Protein AF-A0A2V9GCJ1-F1 (afdb_monomer_lite)

Secondary structure (DSSP, 8-state):
--HHHHHHHHHHTTTS-B-HHHHHHHHT--HHHHHHHHHHHHHTTSEEE-S--S-TTS--EEE-HHHHHHHHS-PPPPEEHHHHHHHHHHHHHHHHHHHT-TTSSEEEEEEEEEGGGGS--SEES--EEEEEEEES-SSHHHHHHHHHHHHHHHHHTTPPPSSHHHHH-

Structure (mmCIF, N/CA/C/O backbone):
data_AF-A0A2V9GCJ1-F1
#
_entry.id   AF-A0A2V9GCJ1-F1
#
loop_
_atom_site.group_PDB
_atom_site.id
_atom_site.type_symbol
_atom_site.label_atom_id
_atom_site.label_alt_id
_atom_site.label_comp_id
_atom_site.label_asym_id
_atom_site.label_entity_id
_atom_site.label_seq_id
_atom_site.pdbx_PDB_ins_code
_atom_site.Cartn_x
_atom_site.Cartn_y
_atom_site.Cartn_z
_atom_site.occupancy
_atom_site.B_iso_or_equiv
_atom_site.auth_seq_id
_atom_site.auth_comp_id
_atom_site.auth_asym_id
_atom_site.auth_atom_id
_atom_site.pdbx_PDB_model_num
ATOM 1 N N . MET A 1 1 ? -4.028 -8.906 9.439 1.00 58.44 1 MET A N 1
ATOM 2 C CA . MET A 1 1 ? -4.888 -8.039 10.273 1.00 58.44 1 MET A CA 1
ATOM 3 C C . MET A 1 1 ? -4.779 -6.627 9.725 1.00 58.44 1 MET A C 1
ATOM 5 O O . MET A 1 1 ? -3.681 -6.258 9.336 1.00 58.44 1 MET A O 1
ATOM 9 N N . ASP A 1 2 ? -5.875 -5.872 9.642 1.00 70.56 2 ASP A N 1
ATOM 10 C CA . ASP A 1 2 ? -5.829 -4.465 9.215 1.00 70.56 2 ASP A CA 1
ATOM 11 C C . ASP A 1 2 ? -5.118 -3.622 10.291 1.00 70.56 2 ASP A C 1
ATOM 13 O O . ASP A 1 2 ? -5.602 -3.500 11.422 1.00 70.56 2 ASP A O 1
ATOM 17 N N . SER A 1 3 ? -3.945 -3.085 9.946 1.00 71.75 3 SER A N 1
ATOM 18 C CA . SER A 1 3 ? -3.088 -2.319 10.853 1.00 71.75 3 SER A CA 1
ATOM 19 C C . SER A 1 3 ? -3.727 -0.996 11.284 1.00 71.75 3 SER A C 1
ATOM 21 O O . SER A 1 3 ? -3.495 -0.546 12.406 1.00 71.75 3 SER A O 1
ATOM 23 N N . LEU A 1 4 ? -4.591 -0.396 10.460 1.00 75.75 4 LEU A N 1
ATOM 24 C CA . LEU A 1 4 ? -5.316 0.827 10.804 1.00 75.75 4 LEU A CA 1
ATOM 25 C C . LEU A 1 4 ? -6.416 0.542 11.809 1.00 75.75 4 LEU A C 1
ATOM 27 O O . LEU A 1 4 ? -6.545 1.261 12.799 1.00 75.75 4 LEU A O 1
ATOM 31 N N . LYS A 1 5 ? -7.147 -0.556 11.614 1.00 81.06 5 LYS A N 1
ATOM 32 C CA . LYS A 1 5 ? -8.171 -0.995 12.564 1.00 81.06 5 LYS A CA 1
ATOM 33 C C . LYS A 1 5 ? -7.568 -1.313 13.939 1.00 81.06 5 LYS A C 1
ATOM 35 O O . LYS A 1 5 ? -8.160 -0.963 14.959 1.00 81.06 5 LYS A O 1
ATOM 40 N N . LEU A 1 6 ? -6.369 -1.906 13.980 1.00 86.38 6 LEU A N 1
ATOM 41 C CA . LEU A 1 6 ? -5.615 -2.111 15.225 1.00 86.38 6 LEU A CA 1
ATOM 42 C C . LEU A 1 6 ? -5.192 -0.790 15.879 1.00 86.38 6 LEU A C 1
ATOM 44 O O . LEU A 1 6 ? -5.373 -0.613 17.083 1.00 86.38 6 LEU A O 1
ATOM 48 N N . ARG A 1 7 ? -4.678 0.163 15.099 1.00 85.31 7 ARG A N 1
ATOM 49 C CA . ARG A 1 7 ? -4.312 1.489 15.616 1.00 85.31 7 ARG A CA 1
ATOM 50 C C . ARG A 1 7 ? -5.505 2.243 16.177 1.00 85.31 7 ARG A C 1
ATOM 52 O O . ARG A 1 7 ? -5.419 2.782 17.276 1.00 85.31 7 ARG A O 1
ATOM 59 N N . GLU A 1 8 ? -6.624 2.258 15.458 1.00 85.06 8 GLU A N 1
ATOM 60 C CA . GLU A 1 8 ? -7.853 2.877 15.944 1.00 85.06 8 GLU A CA 1
ATOM 61 C C . GLU A 1 8 ? -8.344 2.240 17.240 1.00 85.06 8 GLU A C 1
ATOM 63 O O . GLU A 1 8 ? -8.793 2.958 18.134 1.00 85.06 8 GLU A O 1
ATOM 68 N N . TYR A 1 9 ? -8.254 0.912 17.342 1.00 88.81 9 TYR A N 1
ATOM 69 C CA . TYR A 1 9 ? -8.616 0.184 18.549 1.00 88.81 9 TYR A CA 1
ATOM 70 C C . TYR A 1 9 ? -7.769 0.626 19.745 1.00 88.81 9 TYR A C 1
ATOM 72 O O . TYR A 1 9 ? -8.332 1.038 20.761 1.00 88.81 9 TYR A O 1
ATOM 80 N N . LEU A 1 10 ? -6.439 0.631 19.594 1.00 89.44 10 LEU A N 1
ATOM 81 C CA . LEU A 1 10 ? -5.505 1.055 20.640 1.00 89.44 10 LEU A CA 1
ATOM 82 C C . LEU A 1 10 ? -5.691 2.533 21.003 1.00 89.44 10 LEU A C 1
ATOM 84 O O . LEU A 1 10 ? -5.768 2.865 22.179 1.00 89.44 10 LEU A O 1
ATOM 88 N N . ARG A 1 11 ? -5.893 3.414 20.014 1.00 85.81 11 ARG A N 1
ATOM 89 C CA . ARG A 1 11 ? -6.195 4.839 20.239 1.00 85.81 11 ARG A CA 1
ATOM 90 C C . ARG A 1 11 ? -7.467 5.044 21.067 1.00 85.81 11 ARG A C 1
ATOM 92 O O . ARG A 1 11 ? -7.502 5.924 21.917 1.00 85.81 11 ARG A O 1
ATOM 99 N N . LYS A 1 12 ? -8.516 4.250 20.821 1.00 84.81 12 LYS A N 1
ATOM 100 C CA . LYS A 1 12 ? -9.789 4.313 21.566 1.00 84.81 12 LYS A CA 1
ATOM 101 C C . LYS A 1 12 ? -9.698 3.740 22.984 1.00 84.81 12 LYS A C 1
ATOM 103 O O . LYS A 1 12 ? -10.588 4.015 23.782 1.00 84.81 12 LYS A O 1
ATOM 108 N N . HIS A 1 13 ? -8.691 2.912 23.259 1.00 84.19 13 HIS A N 1
ATOM 109 C CA . HIS A 1 13 ? -8.508 2.228 24.541 1.00 84.19 13 HIS A CA 1
ATOM 110 C C . HIS A 1 13 ? -7.304 2.758 25.332 1.00 84.19 13 HIS A C 1
ATOM 112 O O . HIS A 1 13 ? -6.952 2.164 26.343 1.00 84.19 13 HIS A O 1
ATOM 118 N N . GLY A 1 14 ? -6.699 3.880 24.925 1.00 67.38 14 GLY A N 1
ATOM 119 C CA . GLY A 1 14 ? -5.548 4.466 25.624 1.00 67.38 14 GLY A CA 1
ATOM 120 C C . GLY A 1 14 ? -5.802 4.783 27.107 1.00 67.38 14 GLY A C 1
ATOM 121 O O . GLY A 1 14 ? -4.868 4.818 27.902 1.00 67.38 14 GLY A O 1
ATOM 122 N N . ASP A 1 15 ? -7.070 4.978 27.481 1.00 66.69 15 ASP A N 1
ATOM 123 C CA . ASP A 1 15 ? -7.570 5.227 28.837 1.00 66.69 15 ASP A CA 1
ATOM 124 C C . ASP A 1 15 ? -8.532 4.130 29.352 1.00 66.69 15 ASP A C 1
ATOM 126 O O . ASP A 1 15 ? -9.086 4.252 30.446 1.00 66.69 15 ASP A O 1
ATOM 130 N N . ARG A 1 16 ? -8.759 3.054 28.582 1.00 72.50 16 ARG A N 1
ATOM 131 C CA . ARG A 1 16 ? -9.750 2.004 28.888 1.00 72.50 16 ARG A CA 1
ATOM 132 C C . ARG A 1 16 ? -9.129 0.614 28.896 1.00 72.50 16 ARG A C 1
ATOM 134 O O . ARG A 1 16 ? -8.220 0.299 28.140 1.00 72.50 16 ARG A O 1
ATOM 141 N N . HIS A 1 17 ? -9.706 -0.266 29.707 1.00 81.31 17 HIS A N 1
ATOM 142 C CA . HIS A 1 17 ? -9.289 -1.661 29.761 1.00 81.31 17 HIS A CA 1
ATOM 143 C C . HIS A 1 17 ? -9.641 -2.400 28.462 1.00 81.31 17 HIS A C 1
ATOM 145 O O . HIS A 1 17 ? -10.764 -2.329 27.961 1.00 81.31 17 HIS A O 1
ATOM 151 N N . ILE A 1 18 ? -8.676 -3.154 27.953 1.00 85.25 18 ILE A N 1
ATOM 152 C CA . ILE A 1 18 ? -8.797 -4.073 26.827 1.00 85.25 18 ILE A CA 1
ATOM 153 C C . ILE A 1 18 ? -9.166 -5.453 27.377 1.00 85.25 18 ILE A C 1
ATOM 155 O O . ILE A 1 18 ? -8.526 -5.970 28.293 1.00 85.25 18 ILE A O 1
ATOM 159 N N . GLY A 1 19 ? -10.207 -6.063 26.816 1.00 86.06 19 GLY A N 1
ATOM 160 C CA . GLY A 1 19 ? -10.632 -7.422 27.146 1.00 86.06 19 GLY A CA 1
ATOM 161 C C . GLY A 1 19 ? -10.707 -8.292 25.898 1.00 86.06 19 GLY A C 1
ATOM 162 O O . GLY A 1 19 ? -10.984 -7.790 24.808 1.00 86.06 19 GLY A O 1
ATOM 163 N N . THR A 1 20 ? -10.512 -9.601 26.063 1.00 86.69 20 THR A N 1
ATOM 164 C CA . THR A 1 20 ? -10.574 -10.576 24.961 1.00 86.69 20 THR A CA 1
ATOM 165 C C . THR A 1 20 ? -11.902 -10.512 24.203 1.00 86.69 20 THR A C 1
ATOM 167 O O . THR A 1 20 ? -11.904 -10.578 22.977 1.00 86.69 20 THR A O 1
ATOM 170 N N . ASP A 1 21 ? -13.018 -10.315 24.914 1.00 86.88 21 ASP A N 1
ATOM 171 C CA . ASP A 1 21 ? -14.358 -10.208 24.317 1.00 86.88 21 ASP A CA 1
ATOM 172 C C . ASP A 1 21 ? -14.481 -8.957 23.420 1.00 86.88 21 ASP A C 1
ATOM 174 O O . ASP A 1 21 ? -14.910 -9.055 22.274 1.00 86.88 21 ASP A O 1
ATOM 178 N N . SER A 1 22 ? -13.997 -7.798 23.889 1.00 85.56 22 SER A N 1
ATOM 179 C CA . SER A 1 22 ? -13.985 -6.536 23.119 1.00 85.56 22 SER A CA 1
ATOM 180 C C . SER A 1 22 ? -13.163 -6.654 21.828 1.00 85.56 22 SER A C 1
ATOM 182 O O . SER A 1 22 ? -13.554 -6.151 20.768 1.00 85.56 22 SER A O 1
ATOM 184 N N . LEU A 1 23 ? -12.032 -7.359 21.894 1.00 87.69 23 LEU A N 1
ATOM 185 C CA . LEU A 1 23 ? -11.186 -7.652 20.737 1.00 87.69 23 LEU A CA 1
ATOM 186 C C . LEU A 1 23 ? -11.870 -8.614 19.759 1.00 87.69 23 LEU A C 1
ATOM 188 O O . LEU A 1 23 ? -11.863 -8.375 18.550 1.00 87.69 23 LEU A O 1
ATOM 192 N N . ALA A 1 24 ? -12.497 -9.673 20.271 1.00 88.44 24 ALA A N 1
ATOM 193 C CA . ALA A 1 24 ? -13.245 -10.624 19.456 1.00 88.44 24 ALA A CA 1
ATOM 194 C C . ALA A 1 24 ? -14.382 -9.936 18.685 1.00 88.44 24 ALA A C 1
ATOM 196 O O . ALA A 1 24 ? -14.511 -10.138 17.477 1.00 88.44 24 ALA A O 1
ATOM 197 N N . GLU A 1 25 ? -15.143 -9.068 19.351 1.00 86.94 25 GLU A N 1
ATOM 198 C CA . GLU A 1 25 ? -16.228 -8.294 18.744 1.00 86.94 25 GLU A CA 1
ATOM 199 C C . GLU A 1 25 ? -15.706 -7.295 17.704 1.00 86.94 25 GLU A C 1
ATOM 201 O O . GLU A 1 25 ? -16.156 -7.295 16.557 1.00 86.94 25 GLU A O 1
ATOM 206 N N . THR A 1 26 ? -14.703 -6.481 18.055 1.00 85.25 26 THR A N 1
ATOM 207 C CA . THR A 1 26 ? -14.201 -5.419 17.165 1.00 85.25 26 THR A CA 1
ATOM 208 C C . THR A 1 26 ? -13.603 -5.980 15.875 1.00 85.25 26 THR A C 1
ATOM 210 O O . THR A 1 26 ? -13.806 -5.431 14.784 1.00 85.25 26 THR A O 1
ATOM 213 N N . PHE A 1 27 ? -12.847 -7.073 15.977 1.00 86.38 27 PHE A N 1
ATOM 214 C CA . PHE A 1 27 ? -12.147 -7.672 14.841 1.00 86.38 27 PHE A CA 1
ATOM 215 C C . PHE A 1 27 ? -12.913 -8.831 14.198 1.00 86.38 27 PHE A C 1
ATOM 217 O O . PHE A 1 27 ? -12.416 -9.395 13.225 1.00 86.38 27 PHE A O 1
ATOM 224 N N . VAL A 1 28 ? -14.121 -9.144 14.684 1.00 88.19 28 VAL A N 1
ATOM 225 C CA . VAL A 1 28 ? -14.954 -10.262 14.210 1.00 88.19 28 VAL A CA 1
ATOM 226 C C . VAL A 1 28 ? -14.147 -11.570 14.222 1.00 88.19 28 VAL A C 1
ATOM 228 O O . VAL A 1 28 ? -14.018 -12.285 13.227 1.00 88.19 28 VAL A O 1
ATOM 231 N N . LEU A 1 29 ? -13.520 -11.850 15.365 1.00 90.19 29 LEU A N 1
ATOM 232 C CA . LEU A 1 29 ? -12.648 -13.002 15.574 1.00 90.19 29 LEU A CA 1
ATOM 233 C C . LEU A 1 29 ? -13.323 -14.034 16.475 1.00 90.19 29 LEU A C 1
ATOM 235 O O . LEU A 1 29 ? -13.997 -13.702 17.444 1.00 90.19 29 LEU A O 1
ATOM 239 N N . SER A 1 30 ? -13.060 -15.316 16.215 1.00 91.81 30 SER A N 1
ATOM 240 C CA . SER A 1 30 ? -13.325 -16.364 17.206 1.00 91.81 30 SER A CA 1
ATOM 241 C C . SER A 1 30 ? -12.506 -16.105 18.471 1.00 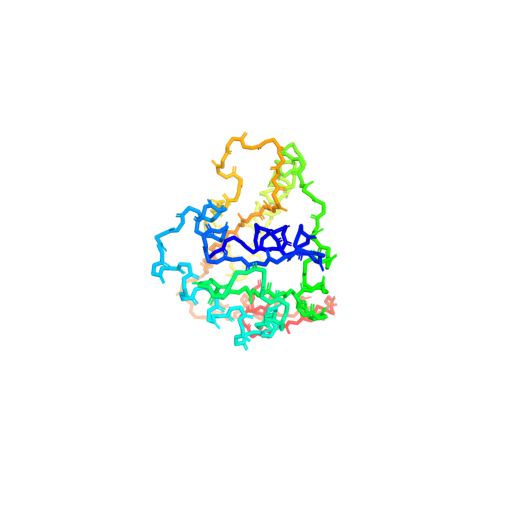91.81 30 SER A C 1
ATOM 243 O O . SER A 1 30 ? -11.362 -15.660 18.356 1.00 91.81 30 SER A O 1
ATOM 245 N N . ARG A 1 31 ? -13.004 -16.524 19.638 1.00 89.06 31 ARG A N 1
ATOM 246 C CA . ARG A 1 31 ? -12.292 -16.400 20.920 1.00 89.06 31 ARG A CA 1
ATOM 247 C C . ARG A 1 31 ? -10.824 -16.845 20.861 1.00 89.06 31 ARG A C 1
ATOM 249 O O . ARG A 1 31 ? -9.954 -16.070 21.226 1.00 89.06 31 ARG A O 1
ATOM 256 N N . ARG A 1 32 ? -10.535 -18.013 20.272 1.00 91.19 32 ARG A N 1
ATOM 257 C CA . ARG A 1 32 ? -9.159 -18.528 20.101 1.00 91.19 32 ARG A CA 1
ATOM 258 C C . ARG A 1 32 ? -8.246 -17.577 19.315 1.00 91.19 32 ARG A C 1
ATOM 260 O O . ARG A 1 32 ? -7.075 -17.423 19.633 1.00 91.19 32 ARG A O 1
ATOM 267 N N . LYS A 1 33 ? -8.775 -16.949 18.260 1.00 89.50 33 LYS A N 1
ATOM 268 C CA . LYS A 1 33 ? -8.031 -15.965 17.453 1.00 89.50 33 LYS A CA 1
ATOM 269 C C . LYS A 1 33 ? -7.829 -14.655 18.213 1.00 89.50 33 LYS A C 1
ATOM 271 O O . LYS A 1 33 ? -6.786 -14.039 18.055 1.00 89.50 33 LYS A O 1
ATOM 276 N N . ALA A 1 34 ? -8.802 -14.241 19.023 1.00 89.94 34 ALA A N 1
ATOM 277 C CA . ALA A 1 34 ? -8.662 -13.071 19.884 1.00 89.94 34 ALA A CA 1
ATOM 278 C C . ALA A 1 34 ? -7.623 -13.304 20.996 1.00 89.94 34 ALA A C 1
ATOM 280 O O . ALA A 1 34 ? -6.827 -12.415 21.267 1.00 89.94 34 ALA A O 1
ATOM 281 N N . GLU A 1 35 ? -7.583 -14.502 21.586 1.00 91.44 35 GLU A N 1
ATOM 282 C CA . GLU A 1 35 ? -6.561 -14.904 22.565 1.00 91.44 35 GLU A CA 1
ATOM 283 C C . GLU A 1 35 ? -5.156 -14.895 21.944 1.00 91.44 35 GLU A C 1
ATOM 285 O O . GLU A 1 35 ? -4.262 -14.254 22.486 1.00 91.44 35 GLU A O 1
ATOM 290 N N . GLY A 1 36 ? -4.980 -15.490 20.758 1.00 92.62 36 GLY A N 1
ATOM 291 C CA . GLY A 1 36 ? -3.695 -15.434 20.048 1.00 92.62 36 GLY A CA 1
ATOM 292 C C . GLY A 1 36 ? -3.274 -14.009 19.667 1.00 92.62 36 GLY A C 1
ATOM 293 O O . GLY A 1 36 ? -2.104 -13.657 19.763 1.00 92.62 36 GLY A O 1
ATOM 294 N N . LEU A 1 37 ? -4.231 -13.154 19.298 1.00 90.69 37 LEU A N 1
ATOM 295 C CA . LEU A 1 37 ? -3.957 -11.745 19.026 1.00 90.69 37 LEU A CA 1
ATOM 296 C C . LEU A 1 37 ? -3.550 -10.982 20.296 1.00 90.69 37 LEU A C 1
ATOM 298 O O . LEU A 1 37 ? -2.650 -10.155 20.245 1.00 90.69 37 LEU A O 1
ATOM 302 N N . ILE A 1 38 ? -4.166 -11.264 21.445 1.00 92.88 38 ILE A N 1
ATOM 303 C CA . ILE A 1 38 ? -3.730 -10.707 22.734 1.0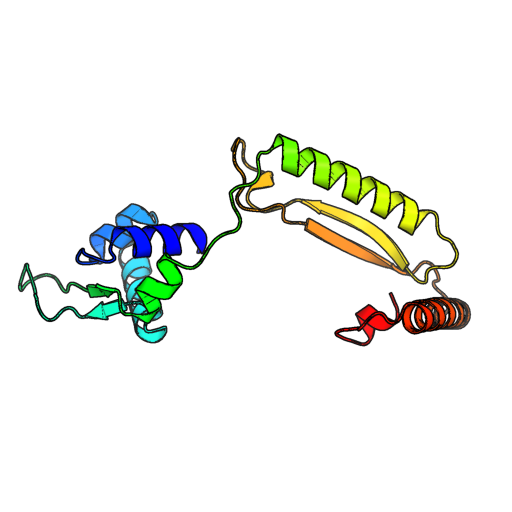0 92.88 38 ILE A CA 1
ATOM 304 C C . ILE A 1 38 ? -2.278 -11.097 23.027 1.00 92.88 38 ILE A C 1
ATOM 306 O O . ILE A 1 38 ? -1.493 -10.234 23.410 1.00 92.88 38 ILE A O 1
ATOM 310 N N . GLU A 1 39 ? -1.914 -12.366 22.839 1.00 93.25 39 GLU A N 1
ATOM 311 C CA . GLU A 1 39 ? -0.538 -12.836 23.042 1.00 93.25 39 GLU A CA 1
ATOM 312 C C . GLU A 1 39 ? 0.448 -12.096 22.135 1.00 93.25 39 GLU A C 1
ATOM 314 O O . GLU A 1 39 ? 1.483 -11.628 22.603 1.00 93.25 39 GLU A O 1
ATOM 319 N N . GLU A 1 40 ? 0.104 -11.912 20.861 1.00 93.62 40 GLU A N 1
ATOM 320 C CA . GLU A 1 40 ? 0.919 -11.152 19.913 1.00 93.62 40 GLU A CA 1
ATOM 321 C C . GLU A 1 40 ? 1.085 -9.686 20.343 1.00 93.62 40 GLU A C 1
ATOM 323 O O . GLU A 1 40 ? 2.201 -9.171 20.370 1.00 93.62 40 GLU A O 1
ATOM 328 N N . LEU A 1 41 ? 0.000 -9.021 20.751 1.00 93.00 41 LEU A N 1
ATOM 329 C CA . LEU A 1 41 ? 0.044 -7.630 21.212 1.00 93.00 41 LEU A CA 1
ATOM 330 C C . LEU A 1 41 ? 0.855 -7.458 22.504 1.00 93.00 41 LEU A C 1
ATOM 332 O O . LEU A 1 41 ? 1.485 -6.415 22.684 1.00 93.00 41 LEU A O 1
ATOM 336 N N . VAL A 1 42 ? 0.843 -8.457 23.393 1.00 94.44 42 VAL A N 1
ATOM 337 C CA . VAL A 1 42 ? 1.692 -8.488 24.593 1.00 94.44 42 VAL A CA 1
ATOM 338 C C . VAL A 1 42 ? 3.157 -8.687 24.212 1.00 94.44 42 VAL A C 1
ATOM 340 O O . VAL A 1 42 ? 4.011 -7.957 24.706 1.00 94.44 42 VAL A O 1
ATOM 343 N N . ASN A 1 43 ? 3.453 -9.624 23.309 1.00 94.94 43 ASN A N 1
ATOM 344 C CA . ASN A 1 43 ? 4.819 -9.892 22.845 1.00 94.94 43 ASN A CA 1
ATOM 345 C C . ASN A 1 43 ? 5.433 -8.697 22.103 1.00 94.94 43 ASN A C 1
ATOM 347 O O . ASN A 1 43 ? 6.636 -8.474 22.180 1.00 94.94 43 ASN A O 1
ATOM 351 N N . LEU A 1 44 ? 4.607 -7.922 21.399 1.00 92.75 44 LEU A N 1
ATOM 352 C CA . LEU A 1 44 ? 4.994 -6.666 20.751 1.00 92.75 44 LEU A CA 1
ATOM 353 C C . LEU A 1 44 ? 5.036 -5.472 21.717 1.00 92.75 44 LEU A C 1
ATOM 355 O O . LEU A 1 44 ? 5.220 -4.339 21.272 1.00 92.75 44 LEU A O 1
ATOM 359 N N . GLU A 1 45 ? 4.809 -5.704 23.011 1.00 94.81 45 GLU A N 1
ATOM 360 C CA . GLU A 1 45 ? 4.753 -4.690 24.065 1.00 94.81 45 GLU A CA 1
ATOM 361 C C . GLU A 1 45 ? 3.754 -3.559 23.780 1.00 94.81 45 GLU A C 1
ATOM 363 O O . GLU A 1 45 ? 3.904 -2.450 24.284 1.00 94.81 45 GLU A O 1
ATOM 368 N N . LEU A 1 46 ? 2.711 -3.804 22.980 1.00 91.94 46 LEU A N 1
ATOM 369 C CA . LEU A 1 46 ? 1.667 -2.815 22.681 1.00 91.94 46 LEU A CA 1
ATOM 370 C C . LEU A 1 46 ? 0.614 -2.762 23.790 1.00 91.94 46 LEU A C 1
ATOM 372 O O . LEU A 1 46 ? 0.046 -1.706 24.075 1.00 91.94 46 LEU A O 1
ATOM 376 N N . ILE A 1 47 ? 0.366 -3.894 24.440 1.00 93.50 47 ILE A N 1
ATOM 377 C CA . ILE A 1 47 ? -0.505 -3.989 25.610 1.00 93.50 47 ILE A CA 1
ATOM 378 C C . ILE A 1 47 ? 0.207 -4.753 26.722 1.00 93.50 47 ILE A C 1
ATOM 380 O O . ILE A 1 47 ? 1.092 -5.566 26.472 1.00 93.50 47 ILE A O 1
ATOM 384 N N . ARG A 1 48 ? -0.215 -4.527 27.961 1.00 92.56 48 ARG A N 1
ATOM 385 C CA . ARG A 1 48 ? 0.217 -5.297 29.131 1.00 92.56 48 ARG A CA 1
ATOM 386 C C . ARG A 1 48 ? -0.988 -5.708 29.959 1.00 92.56 48 ARG A C 1
ATOM 388 O O . ARG A 1 48 ? -2.053 -5.110 29.832 1.00 92.56 48 ARG A O 1
ATOM 395 N N . ARG A 1 49 ? -0.843 -6.733 30.800 1.00 90.75 49 ARG A N 1
ATOM 396 C CA . ARG A 1 49 ? -1.885 -7.065 31.784 1.00 90.75 49 ARG A CA 1
ATOM 397 C C . ARG A 1 49 ? -2.070 -5.875 32.723 1.00 90.75 49 ARG A C 1
ATOM 399 O O . ARG A 1 49 ? -1.080 -5.298 33.159 1.00 90.75 49 ARG A O 1
ATOM 406 N N . SER A 1 50 ? -3.320 -5.515 32.992 1.00 85.56 50 SER A N 1
ATOM 407 C CA . SER A 1 50 ? -3.633 -4.437 33.924 1.00 85.56 50 SER A CA 1
ATOM 408 C C . SER A 1 50 ? -3.671 -4.969 35.353 1.00 85.56 50 SER A C 1
ATOM 410 O O . SER A 1 50 ? -4.241 -6.035 35.614 1.00 85.56 50 SER A O 1
ATOM 412 N N . ASP A 1 51 ? -3.095 -4.199 36.273 1.00 76.19 51 ASP A N 1
ATOM 413 C CA . ASP A 1 51 ? -3.129 -4.479 37.711 1.00 76.19 51 ASP A CA 1
ATOM 414 C C . ASP A 1 51 ? -4.514 -4.168 38.313 1.00 76.19 51 ASP A C 1
ATOM 416 O O . ASP A 1 51 ? -4.931 -4.772 39.304 1.00 76.19 51 ASP A O 1
ATOM 420 N N . ALA A 1 52 ? -5.272 -3.266 37.679 1.00 68.69 52 ALA A N 1
ATOM 421 C CA . ALA A 1 52 ? -6.617 -2.877 38.081 1.00 68.69 52 ALA A CA 1
ATOM 422 C C . ALA A 1 52 ? -7.664 -3.834 37.485 1.00 68.69 52 ALA A C 1
ATOM 424 O O . ALA A 1 52 ? -8.411 -3.501 36.565 1.00 68.69 52 ALA A O 1
ATOM 425 N N . GLN A 1 53 ? -7.746 -5.060 38.008 1.00 65.19 53 GLN A N 1
ATOM 426 C CA . GLN A 1 53 ? -8.796 -5.982 37.571 1.00 65.19 53 GLN A CA 1
ATOM 427 C C . GLN A 1 53 ? -10.179 -5.520 38.044 1.00 65.19 53 GLN A C 1
ATOM 429 O O . GLN A 1 53 ? -10.564 -5.722 39.195 1.00 65.19 53 GLN A O 1
ATOM 434 N N . LEU A 1 54 ? -10.961 -4.965 37.114 1.00 64.06 54 LEU A N 1
ATOM 435 C CA . LEU A 1 54 ? -12.372 -4.620 37.326 1.00 64.06 54 LEU A CA 1
ATOM 436 C C . LEU A 1 54 ? -13.235 -5.855 37.643 1.00 64.06 54 LEU A C 1
ATOM 438 O O . LEU A 1 54 ? -14.273 -5.741 38.291 1.00 64.06 54 LEU A O 1
ATOM 442 N N . ASN A 1 55 ? -12.813 -7.043 37.200 1.00 67.38 55 ASN A N 1
ATOM 443 C CA . ASN A 1 55 ? -13.473 -8.310 37.487 1.00 67.38 55 ASN A CA 1
ATOM 444 C C . ASN A 1 55 ? -12.428 -9.413 37.706 1.00 67.38 55 ASN A C 1
ATOM 446 O O . ASN A 1 55 ? -11.712 -9.768 36.778 1.00 67.38 55 ASN A O 1
ATOM 450 N N . LYS A 1 56 ? -12.399 -10.022 38.899 1.00 65.31 56 LYS A N 1
ATOM 451 C CA . LYS A 1 56 ? -11.469 -11.121 39.236 1.00 65.31 56 LYS A CA 1
ATOM 452 C C . LYS A 1 56 ? -11.589 -12.353 38.324 1.00 65.31 56 LYS A C 1
ATOM 454 O O . LYS A 1 56 ? -10.671 -13.162 38.274 1.00 65.31 56 LYS A O 1
ATOM 459 N N . ALA A 1 57 ? -12.716 -12.520 37.630 1.00 69.38 57 ALA A N 1
ATOM 460 C CA . ALA A 1 57 ? -12.951 -13.620 36.697 1.00 69.38 57 ALA A CA 1
ATOM 461 C C . ALA A 1 57 ? -12.503 -13.314 35.256 1.00 69.38 57 ALA A C 1
ATOM 463 O O . ALA A 1 57 ? -12.531 -14.212 34.414 1.00 69.38 57 ALA A O 1
ATOM 464 N N . LYS A 1 58 ? -12.120 -12.067 34.940 1.00 72.62 58 LYS A N 1
ATOM 465 C CA . LYS A 1 58 ? -11.704 -11.667 33.590 1.00 72.62 58 LYS A CA 1
ATOM 466 C C . LYS A 1 58 ? -10.381 -10.912 33.633 1.00 72.62 58 LYS A C 1
ATOM 468 O O . LYS A 1 58 ? -10.266 -9.864 34.256 1.00 72.62 58 LYS A O 1
ATOM 473 N N . VAL A 1 59 ? -9.394 -11.429 32.908 1.00 82.31 59 VAL A N 1
ATOM 474 C CA . VAL A 1 59 ? -8.119 -10.734 32.718 1.00 82.31 59 VAL A CA 1
ATOM 475 C C . VAL A 1 59 ? -8.357 -9.506 31.844 1.00 82.31 59 VAL A C 1
ATOM 477 O O . VAL A 1 59 ? -8.898 -9.615 30.742 1.00 82.31 59 VAL A O 1
ATOM 480 N N . CYS A 1 60 ? -7.943 -8.346 32.344 1.00 86.12 60 CYS A N 1
ATOM 481 C CA . CYS A 1 60 ? -7.946 -7.093 31.606 1.00 86.12 60 CYS A CA 1
ATOM 482 C C . CYS A 1 60 ? -6.516 -6.694 31.238 1.00 86.12 60 CYS A C 1
ATOM 484 O O . CYS A 1 60 ? -5.558 -7.001 31.950 1.00 86.12 60 CYS A O 1
ATOM 486 N N . TYR A 1 61 ? -6.395 -5.991 30.123 1.00 91.06 61 TYR A N 1
ATOM 487 C CA . TYR A 1 61 ? -5.154 -5.443 29.601 1.00 91.06 61 TYR A CA 1
ATOM 488 C C . TYR A 1 61 ? -5.274 -3.925 29.503 1.00 91.06 61 TYR A C 1
ATOM 490 O O . TYR A 1 61 ? -6.374 -3.380 29.457 1.00 91.06 61 TYR A O 1
ATOM 498 N N . GLU A 1 62 ? -4.146 -3.242 29.449 1.00 91.31 62 GLU A N 1
ATOM 499 C CA . GLU A 1 62 ? -4.053 -1.806 29.210 1.00 91.31 62 GLU A CA 1
ATOM 500 C C . GLU A 1 62 ? -2.973 -1.532 28.165 1.00 91.31 62 GLU A C 1
ATOM 502 O O . GLU A 1 62 ? -2.028 -2.310 28.000 1.00 91.31 62 GLU A O 1
ATOM 507 N N . THR A 1 63 ? -3.125 -0.439 27.425 1.00 92.81 63 THR A N 1
ATOM 508 C CA . THR A 1 63 ? -2.134 0.000 26.441 1.00 92.81 63 THR A CA 1
ATOM 509 C C . THR A 1 63 ? -0.847 0.435 27.133 1.00 92.81 63 THR A C 1
ATOM 511 O O . THR A 1 63 ? -0.883 1.168 28.122 1.00 92.81 63 THR A O 1
ATOM 514 N N . THR A 1 64 ? 0.302 0.044 26.589 1.00 92.69 64 THR A N 1
ATOM 515 C CA . THR A 1 64 ? 1.600 0.565 27.042 1.00 92.69 64 THR A CA 1
ATOM 516 C C . THR A 1 64 ? 1.875 1.948 26.435 1.00 92.69 64 THR A C 1
ATOM 518 O O . THR A 1 64 ? 1.129 2.432 25.581 1.00 92.69 64 THR A O 1
ATOM 521 N N . ILE A 1 65 ? 2.995 2.580 26.810 1.00 91.00 65 ILE A N 1
ATOM 522 C CA . ILE A 1 65 ? 3.486 3.794 26.133 1.00 91.00 65 ILE A CA 1
ATOM 523 C C . ILE A 1 65 ? 3.702 3.526 24.635 1.00 91.00 65 ILE A C 1
ATOM 525 O O . ILE A 1 65 ? 3.315 4.348 23.809 1.00 91.00 65 ILE A O 1
ATOM 529 N N . GLN A 1 66 ? 4.257 2.365 24.276 1.00 90.56 66 GLN A N 1
ATOM 530 C CA . GLN A 1 66 ? 4.467 1.967 22.883 1.00 90.56 66 GLN A CA 1
ATOM 531 C C . GLN A 1 66 ? 3.145 1.707 22.156 1.00 90.56 66 GLN A C 1
ATOM 533 O O . GLN A 1 66 ? 2.971 2.159 21.026 1.00 90.56 66 GLN A O 1
ATOM 538 N N . GLY A 1 67 ? 2.184 1.053 22.811 1.00 90.19 67 GLY A N 1
ATOM 539 C CA . GLY A 1 67 ? 0.830 0.871 22.288 1.00 90.19 67 GLY A CA 1
ATOM 540 C C . GLY A 1 67 ? 0.123 2.193 22.019 1.00 90.19 67 GLY A C 1
ATOM 541 O O . GLY A 1 67 ? -0.468 2.374 20.954 1.00 90.19 67 GLY A O 1
ATOM 542 N N . ASN A 1 68 ? 0.250 3.145 22.943 1.00 89.69 68 ASN A N 1
ATOM 543 C CA . ASN A 1 68 ? -0.271 4.499 22.786 1.00 89.69 68 ASN A CA 1
ATOM 544 C C . ASN A 1 68 ? 0.446 5.256 21.667 1.00 89.69 68 ASN A C 1
ATOM 546 O O . ASN A 1 68 ? -0.214 5.874 20.837 1.00 89.69 68 ASN A O 1
ATOM 550 N N . ALA A 1 69 ? 1.774 5.166 21.577 1.00 87.88 69 ALA A N 1
ATOM 551 C CA . ALA A 1 69 ? 2.543 5.771 20.494 1.00 87.88 69 ALA A CA 1
ATOM 552 C C . ALA A 1 69 ? 2.157 5.191 19.123 1.00 87.88 69 ALA A C 1
ATOM 554 O O . ALA A 1 69 ? 2.000 5.944 18.164 1.00 87.88 69 ALA A O 1
ATOM 555 N N . PHE A 1 70 ? 1.939 3.878 19.035 1.00 86.44 70 PHE A N 1
ATOM 556 C CA . PHE A 1 70 ? 1.474 3.192 17.830 1.00 86.44 70 PHE A CA 1
ATOM 557 C C . PHE A 1 70 ? 0.038 3.592 17.454 1.00 86.44 70 PHE A C 1
ATOM 559 O O . PHE A 1 70 ? -0.243 3.913 16.295 1.00 86.44 70 PHE A O 1
ATOM 566 N N . GLY A 1 71 ? -0.873 3.619 18.432 1.00 85.50 71 GLY A N 1
ATOM 567 C CA . GLY A 1 71 ? -2.258 4.058 18.251 1.00 85.50 71 GLY A CA 1
ATOM 568 C C . GLY A 1 71 ? -2.352 5.520 17.820 1.00 85.50 71 GLY A C 1
ATOM 569 O O . GLY A 1 71 ? -3.137 5.844 16.926 1.00 85.50 71 GLY A O 1
ATOM 570 N N . MET A 1 72 ? -1.503 6.379 18.391 1.00 80.69 72 MET A N 1
ATOM 571 C CA . MET A 1 72 ? -1.357 7.767 17.977 1.00 80.69 72 MET A CA 1
ATOM 572 C C . MET A 1 72 ? -0.769 7.808 16.576 1.00 80.69 72 MET A C 1
ATOM 574 O O . MET A 1 72 ? -1.558 8.009 15.662 1.00 80.69 72 MET A O 1
ATOM 578 N N . ALA A 1 73 ? 0.531 7.525 16.390 1.00 77.81 73 ALA A N 1
ATOM 579 C CA . ALA A 1 73 ? 1.316 7.659 15.149 1.00 77.81 73 ALA A CA 1
ATOM 580 C C . ALA A 1 73 ? 0.677 8.655 14.151 1.00 77.81 73 ALA A C 1
ATOM 582 O O . ALA A 1 73 ? 0.059 9.621 14.552 1.00 77.81 73 ALA A O 1
ATOM 583 N N . ASN A 1 74 ? 0.796 8.537 12.843 1.00 59.53 74 ASN A N 1
ATOM 584 C CA . ASN A 1 74 ? -0.182 9.178 11.960 1.00 59.53 74 ASN A CA 1
ATOM 585 C C . ASN A 1 74 ? -0.309 8.230 10.789 1.00 59.53 74 ASN A C 1
ATOM 587 O O . ASN A 1 74 ? 0.688 7.862 10.176 1.00 59.53 74 ASN A O 1
ATOM 591 N N . ALA A 1 75 ? -1.529 7.764 10.527 1.00 61.03 75 ALA A N 1
ATOM 592 C CA . ALA A 1 75 ? -1.788 7.242 9.196 1.00 61.03 75 ALA A CA 1
ATOM 593 C C . ALA A 1 75 ? -1.761 8.464 8.283 1.00 61.03 75 ALA A C 1
ATOM 595 O O . ALA A 1 75 ? -2.178 9.543 8.720 1.00 61.03 75 ALA A O 1
ATOM 596 N N . GLY A 1 76 ? -1.303 8.326 7.039 1.00 62.16 76 GLY A N 1
ATOM 597 C CA . GLY A 1 76 ? -1.651 9.335 6.041 1.00 62.16 76 GLY A CA 1
ATOM 598 C C . GLY A 1 76 ? -3.158 9.608 6.116 1.00 62.16 76 GLY A C 1
ATOM 599 O O . GLY A 1 76 ? -3.938 8.706 6.433 1.00 62.16 76 GLY A O 1
ATOM 600 N N . LYS A 1 77 ? -3.574 10.865 5.916 1.00 67.62 77 LYS A N 1
ATOM 601 C CA . LYS A 1 77 ? -5.008 11.173 5.858 1.00 67.62 77 LYS A CA 1
ATOM 602 C C . LYS A 1 77 ? -5.647 10.243 4.818 1.00 67.62 77 LYS A C 1
ATOM 604 O O . LYS A 1 77 ? -5.059 10.127 3.740 1.00 67.62 77 LYS A O 1
ATOM 609 N N . PRO A 1 78 ? -6.810 9.629 5.113 1.00 71.06 78 PRO A N 1
ATOM 610 C CA . PRO A 1 78 ? -7.541 8.871 4.114 1.00 71.06 78 PRO A CA 1
ATOM 611 C C . PRO A 1 78 ? -7.672 9.689 2.830 1.00 71.06 78 PRO A C 1
ATOM 613 O O . PRO A 1 78 ? -7.966 10.889 2.863 1.00 71.06 78 PRO A O 1
ATOM 616 N N . VAL A 1 79 ? -7.370 9.046 1.712 1.00 83.44 79 VAL A N 1
ATOM 617 C CA . VAL A 1 79 ? -7.384 9.638 0.383 1.00 83.44 79 VAL A CA 1
ATOM 618 C C . VAL A 1 79 ? -8.794 9.491 -0.169 1.00 83.44 79 VAL A C 1
ATOM 620 O O . VAL A 1 79 ? -9.365 8.398 -0.152 1.00 83.44 79 VAL A O 1
ATOM 623 N N . SER A 1 80 ? -9.372 10.577 -0.687 1.00 91.06 80 SER A N 1
ATOM 624 C CA . SER A 1 80 ? -10.662 10.461 -1.367 1.00 91.06 80 SER A CA 1
ATOM 625 C C . SER A 1 80 ? -10.517 9.553 -2.585 1.00 91.06 80 SER A C 1
ATOM 627 O O . SER A 1 80 ? -9.498 9.592 -3.278 1.00 91.06 80 SER A O 1
ATOM 629 N N . ARG A 1 81 ? -11.548 8.760 -2.889 1.00 91.94 81 ARG A N 1
ATOM 630 C CA . ARG A 1 81 ? -11.555 7.913 -4.090 1.00 91.94 81 ARG A CA 1
ATOM 631 C C . ARG A 1 81 ? -11.230 8.709 -5.353 1.00 91.94 81 ARG A C 1
ATOM 633 O O . ARG A 1 81 ? -10.422 8.263 -6.155 1.00 91.94 81 ARG A O 1
ATOM 640 N N . GLU A 1 82 ? -11.783 9.911 -5.481 1.00 93.31 82 GLU A N 1
ATOM 641 C CA . GLU A 1 82 ? -11.483 10.829 -6.585 1.00 93.31 82 GLU A CA 1
ATOM 642 C C . GLU A 1 82 ? -9.984 11.166 -6.682 1.00 93.31 82 GLU A C 1
ATOM 644 O O . GLU A 1 82 ? -9.394 11.119 -7.764 1.00 93.31 82 GLU A O 1
ATOM 649 N N . SER A 1 83 ? -9.339 11.455 -5.547 1.00 92.06 83 SER A N 1
ATOM 650 C CA . SER A 1 83 ? -7.898 11.723 -5.505 1.00 92.06 83 SER A CA 1
ATOM 651 C C . SER A 1 83 ? -7.093 10.476 -5.875 1.00 92.06 83 SER A C 1
ATOM 653 O O . SER A 1 83 ? -6.145 10.569 -6.653 1.00 92.06 83 SER A O 1
ATOM 655 N N . ALA A 1 84 ? -7.490 9.302 -5.375 1.00 92.62 84 ALA A N 1
ATOM 656 C CA . ALA A 1 84 ? -6.850 8.034 -5.716 1.00 92.62 84 ALA A CA 1
ATOM 657 C C . ALA A 1 84 ? -6.988 7.711 -7.214 1.00 92.62 84 ALA A C 1
ATOM 659 O O . ALA A 1 84 ? -6.013 7.325 -7.849 1.00 92.62 84 ALA A O 1
ATOM 660 N N . GLU A 1 85 ? -8.159 7.938 -7.812 1.00 94.50 85 GLU A N 1
ATOM 661 C CA . GLU A 1 85 ? -8.380 7.792 -9.255 1.00 94.50 85 GLU A CA 1
ATOM 662 C C . GLU A 1 85 ? -7.522 8.751 -10.077 1.00 94.50 85 GLU A C 1
ATOM 664 O O . GLU A 1 85 ? -6.975 8.365 -11.111 1.00 94.50 85 GLU A O 1
ATOM 669 N N . LYS A 1 86 ? -7.385 10.006 -9.633 1.00 95.44 86 LYS A N 1
ATOM 670 C CA . LYS A 1 86 ? -6.500 10.972 -10.287 1.00 95.44 86 LYS A CA 1
ATOM 671 C C . LYS A 1 86 ? -5.052 10.477 -10.275 1.00 95.44 86 LYS A C 1
ATOM 673 O O . LYS A 1 86 ? -4.428 10.422 -11.333 1.00 95.44 86 LYS A O 1
ATOM 678 N N . VAL A 1 87 ? -4.551 10.062 -9.113 1.00 94.19 87 VAL A N 1
ATOM 679 C CA . VAL A 1 87 ? -3.188 9.529 -8.966 1.00 94.19 87 VAL A CA 1
ATOM 680 C C . VAL A 1 87 ? -2.995 8.253 -9.790 1.00 94.19 87 VAL A C 1
ATOM 682 O O . VAL A 1 87 ? -1.955 8.099 -10.431 1.00 94.19 87 VAL A O 1
ATOM 685 N N . LEU A 1 88 ? -3.996 7.368 -9.841 1.00 95.25 88 LEU A N 1
ATOM 686 C CA . LEU A 1 88 ? -3.962 6.160 -10.665 1.00 95.25 88 LEU A CA 1
ATOM 687 C C . LEU A 1 88 ? -3.861 6.499 -12.158 1.00 95.25 88 LEU A C 1
ATOM 689 O O . LEU A 1 88 ? -3.026 5.932 -12.858 1.00 95.25 88 LEU A O 1
ATOM 693 N N . ARG A 1 89 ? -4.652 7.461 -12.649 1.00 96.62 89 ARG A N 1
ATOM 694 C CA . ARG A 1 89 ? -4.571 7.931 -14.044 1.00 96.62 89 ARG A CA 1
ATOM 695 C C . ARG A 1 89 ? -3.190 8.502 -14.370 1.00 96.62 89 ARG A C 1
ATOM 697 O O . ARG A 1 89 ? -2.606 8.156 -15.393 1.00 96.62 89 ARG A O 1
ATOM 704 N N . GLU A 1 90 ? -2.639 9.332 -13.488 1.00 96.50 90 GLU A N 1
ATOM 705 C CA . GLU A 1 90 ? -1.285 9.875 -13.646 1.00 96.50 90 GLU A CA 1
ATOM 706 C C . GLU A 1 90 ? -0.216 8.773 -13.635 1.00 96.50 90 GLU A C 1
ATOM 708 O O . GLU A 1 90 ? 0.736 8.820 -14.416 1.00 96.50 90 GLU A O 1
ATOM 713 N N . PHE A 1 91 ? -0.377 7.753 -12.789 1.00 95.50 91 PHE A N 1
ATOM 714 C CA . PHE A 1 91 ? 0.499 6.585 -12.769 1.00 95.50 91 PHE A CA 1
ATOM 715 C C . PHE A 1 91 ? 0.445 5.806 -14.085 1.00 95.50 91 PHE A C 1
ATOM 717 O O . PHE A 1 91 ? 1.496 5.528 -14.658 1.00 95.50 91 PHE A O 1
ATOM 724 N N . LEU A 1 92 ? -0.749 5.518 -14.607 1.00 96.31 92 LEU A N 1
ATOM 725 C CA . LEU A 1 92 ? -0.910 4.808 -15.878 1.00 96.31 92 LEU A CA 1
ATOM 726 C C . LEU A 1 92 ? -0.342 5.599 -17.067 1.00 96.31 92 LEU A C 1
ATOM 728 O O . LEU A 1 92 ? 0.235 5.006 -17.977 1.00 96.31 92 LEU A O 1
ATOM 732 N N . ASN A 1 93 ? -0.404 6.933 -17.036 1.00 96.25 93 ASN A N 1
ATOM 733 C CA . ASN A 1 93 ? 0.279 7.765 -18.030 1.00 96.25 93 ASN A CA 1
ATOM 734 C C . ASN A 1 93 ? 1.803 7.580 -17.977 1.00 96.25 93 ASN A C 1
ATOM 736 O O . ASN A 1 93 ? 2.433 7.409 -19.018 1.00 96.25 93 ASN A O 1
ATOM 740 N N . ARG A 1 94 ? 2.401 7.541 -16.778 1.00 94.75 94 ARG A N 1
ATOM 741 C CA . ARG A 1 94 ? 3.839 7.249 -16.621 1.00 94.75 94 ARG A CA 1
ATOM 742 C C . ARG A 1 94 ? 4.193 5.840 -17.093 1.00 94.75 94 ARG A C 1
ATOM 744 O O . ARG A 1 94 ? 5.225 5.672 -17.733 1.00 94.75 94 ARG A O 1
ATOM 751 N N . VAL A 1 95 ? 3.339 4.850 -16.823 1.00 95.19 95 VAL A N 1
ATOM 752 C CA . VAL A 1 95 ? 3.497 3.477 -17.335 1.00 95.19 95 VAL A CA 1
ATOM 753 C C . VAL A 1 95 ? 3.554 3.477 -18.860 1.00 95.19 95 VAL A C 1
ATOM 755 O O . VAL A 1 95 ? 4.448 2.866 -19.440 1.00 95.19 95 VAL A O 1
ATOM 758 N N . ARG A 1 96 ? 2.655 4.217 -19.515 1.00 95.38 96 ARG A N 1
ATOM 759 C CA . ARG A 1 96 ? 2.679 4.373 -20.970 1.00 95.38 96 ARG A CA 1
ATOM 760 C C . ARG A 1 96 ? 3.986 5.007 -21.451 1.00 95.38 96 ARG A C 1
ATOM 762 O O . ARG A 1 96 ? 4.617 4.458 -22.346 1.00 95.38 96 ARG A O 1
ATOM 769 N N . THR A 1 97 ? 4.430 6.093 -20.815 1.00 94.06 97 THR A N 1
ATOM 770 C CA . THR A 1 97 ? 5.712 6.738 -21.142 1.00 94.06 97 THR A CA 1
ATOM 771 C C . THR A 1 97 ? 6.899 5.783 -20.989 1.00 94.06 97 THR A C 1
ATOM 773 O O . THR A 1 97 ? 7.787 5.781 -21.831 1.00 94.06 97 THR A O 1
ATOM 776 N N . VAL A 1 98 ? 6.927 4.955 -19.940 1.00 90.06 98 VAL A N 1
ATOM 777 C CA . VAL A 1 98 ? 7.968 3.929 -19.747 1.00 90.06 98 VAL A CA 1
ATOM 778 C C . VAL A 1 98 ? 7.915 2.880 -20.859 1.00 90.06 98 VAL A C 1
ATOM 780 O O . VAL A 1 98 ? 8.945 2.514 -21.421 1.00 90.06 98 VAL A O 1
ATOM 783 N N . ASN A 1 99 ? 6.722 2.418 -21.225 1.00 92.44 99 ASN A N 1
ATOM 784 C CA . ASN A 1 99 ? 6.571 1.391 -22.251 1.00 92.44 99 ASN A CA 1
ATOM 785 C C . ASN A 1 99 ? 6.985 1.882 -23.648 1.00 92.44 99 ASN A C 1
ATOM 787 O O . ASN A 1 99 ? 7.605 1.112 -24.380 1.00 92.44 99 ASN A O 1
ATOM 791 N N . GLU A 1 100 ? 6.728 3.152 -23.977 1.00 92.25 100 GLU A N 1
ATOM 792 C CA . GLU A 1 100 ? 7.116 3.804 -25.243 1.00 92.25 100 GLU A CA 1
ATOM 793 C C . GLU A 1 100 ? 8.627 4.104 -25.352 1.00 92.25 100 GLU A C 1
ATOM 795 O O . GLU A 1 100 ? 9.117 4.454 -26.423 1.00 92.25 100 GLU A O 1
ATOM 800 N N . ARG A 1 101 ? 9.392 3.975 -24.262 1.00 87.62 101 ARG A N 1
ATOM 801 C CA . ARG A 1 101 ? 10.828 4.279 -24.231 1.00 87.62 101 ARG A CA 1
ATOM 802 C C . ARG A 1 101 ? 11.692 3.084 -24.606 1.00 87.62 101 ARG A C 1
ATOM 804 O O . ARG A 1 101 ? 12.000 2.243 -23.762 1.00 87.62 101 ARG A O 1
ATOM 811 N N . ASP A 1 102 ? 12.114 3.008 -25.860 1.00 82.75 102 ASP A N 1
ATOM 812 C CA . ASP A 1 102 ? 12.953 1.912 -26.376 1.00 82.75 102 ASP A CA 1
ATOM 813 C C . ASP A 1 102 ? 14.355 1.849 -25.762 1.00 82.75 102 ASP A C 1
ATOM 815 O O . ASP A 1 102 ? 15.032 0.831 -25.859 1.00 82.75 102 ASP A O 1
ATOM 819 N N . ASP A 1 103 ? 14.780 2.908 -25.076 1.00 78.56 103 ASP A N 1
ATOM 820 C CA . ASP A 1 103 ? 16.074 2.976 -24.409 1.00 78.56 103 ASP A CA 1
ATOM 821 C C . ASP A 1 103 ? 16.132 2.217 -23.069 1.00 78.56 103 ASP A C 1
ATOM 823 O O . ASP A 1 103 ? 17.220 2.080 -22.50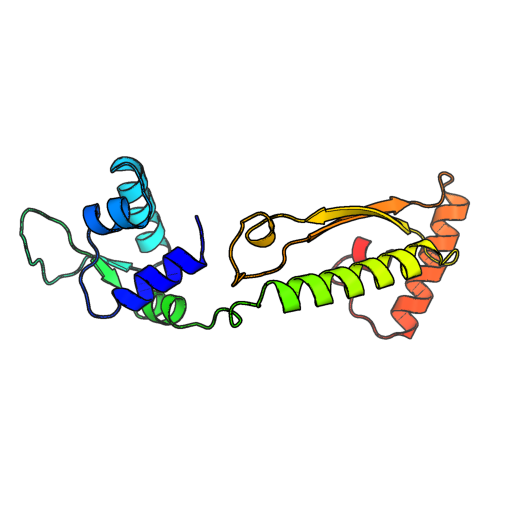9 1.00 78.56 103 ASP A O 1
ATOM 827 N N . LEU A 1 104 ? 14.996 1.748 -22.536 1.00 82.50 104 LEU A N 1
ATOM 828 C CA . LEU A 1 104 ? 14.893 1.050 -21.246 1.00 82.50 104 LEU A CA 1
ATOM 829 C C . LEU A 1 104 ? 14.952 -0.475 -21.394 1.00 82.50 104 LEU A C 1
ATOM 831 O O . LEU A 1 104 ? 14.234 -1.025 -22.223 1.00 82.50 104 LEU A O 1
ATOM 835 N N . ALA A 1 105 ? 15.706 -1.145 -20.510 1.00 84.06 105 ALA A N 1
ATOM 836 C CA . ALA A 1 105 ? 15.844 -2.611 -20.415 1.00 84.06 105 ALA A CA 1
ATOM 837 C C . ALA A 1 105 ? 14.499 -3.368 -20.273 1.00 84.06 105 ALA A C 1
ATOM 839 O O . ALA A 1 105 ? 14.319 -4.471 -20.804 1.00 84.06 105 ALA A O 1
ATOM 840 N N . TYR A 1 106 ? 13.538 -2.752 -19.580 1.00 86.75 106 TYR A N 1
ATOM 841 C CA . TYR A 1 106 ? 12.255 -3.348 -19.220 1.00 86.75 106 TYR A CA 1
ATOM 842 C C . TYR A 1 106 ? 11.066 -2.514 -19.695 1.00 86.75 106 TYR A C 1
ATOM 844 O O . TYR A 1 106 ? 11.159 -1.312 -19.945 1.00 86.75 106 TYR A O 1
ATOM 852 N N . ARG A 1 107 ? 9.912 -3.175 -19.773 1.00 91.38 107 ARG A N 1
ATOM 853 C CA . ARG A 1 107 ? 8.585 -2.563 -19.866 1.00 91.38 107 ARG A CA 1
ATOM 854 C C . ARG A 1 107 ? 7.698 -3.059 -18.735 1.00 91.38 107 ARG A C 1
ATOM 856 O O . ARG A 1 107 ? 7.929 -4.127 -18.178 1.00 91.38 107 ARG A O 1
ATOM 863 N N . ILE A 1 108 ? 6.643 -2.316 -18.451 1.00 94.50 108 ILE A N 1
ATOM 864 C CA . ILE A 1 108 ? 5.573 -2.735 -17.553 1.00 94.50 108 ILE A CA 1
ATOM 865 C C . ILE A 1 108 ? 4.614 -3.629 -18.345 1.00 94.50 108 ILE A C 1
ATOM 867 O O . ILE A 1 108 ? 3.980 -3.169 -19.299 1.00 94.50 108 ILE A O 1
ATOM 871 N N . GLY A 1 109 ? 4.531 -4.902 -17.965 1.00 93.38 109 GLY A N 1
ATOM 872 C CA . GLY A 1 109 ? 3.637 -5.889 -18.570 1.00 93.38 109 GLY A CA 1
ATOM 873 C C . GLY A 1 109 ? 2.200 -5.760 -18.082 1.00 93.38 109 GLY A C 1
ATOM 874 O O . GLY A 1 109 ? 1.266 -5.720 -18.881 1.00 93.38 109 GLY A O 1
ATOM 875 N N . SER A 1 110 ? 2.030 -5.646 -16.768 1.00 93.75 110 SER A N 1
ATOM 876 C CA . SER A 1 110 ? 0.727 -5.531 -16.127 1.00 93.75 110 SER A CA 1
ATOM 877 C C . SER A 1 110 ? 0.794 -4.620 -14.903 1.00 93.75 110 SER A C 1
ATOM 879 O O . SER A 1 110 ? 1.843 -4.463 -14.277 1.00 93.75 110 SER A O 1
ATOM 881 N N . VAL A 1 111 ? -0.337 -3.987 -14.583 1.00 94.69 111 VAL A N 1
ATOM 882 C CA . VAL A 1 111 ? -0.539 -3.230 -13.344 1.00 94.69 111 VAL A CA 1
ATOM 883 C C . VAL A 1 111 ? -1.815 -3.744 -12.700 1.00 94.69 111 VAL A C 1
ATOM 885 O O . VAL A 1 111 ? -2.872 -3.735 -13.329 1.00 94.69 111 VAL A O 1
ATOM 888 N N . ILE A 1 112 ? -1.720 -4.182 -11.450 1.00 93.88 112 ILE A N 1
ATOM 889 C CA . ILE A 1 112 ? -2.838 -4.741 -10.692 1.00 93.88 112 ILE A CA 1
ATOM 890 C C . ILE A 1 112 ? -3.113 -3.837 -9.496 1.00 93.88 112 ILE A C 1
ATOM 892 O O . ILE A 1 112 ? -2.207 -3.531 -8.721 1.00 93.88 112 ILE A O 1
ATOM 896 N N . VAL A 1 113 ? -4.375 -3.432 -9.344 1.00 92.25 113 VAL A N 1
ATOM 897 C CA . VAL A 1 113 ? -4.862 -2.698 -8.172 1.00 92.25 113 VAL A CA 1
ATOM 898 C C . VAL A 1 113 ? -5.399 -3.687 -7.146 1.00 92.25 113 VAL A C 1
ATOM 900 O O . VAL A 1 113 ? -6.106 -4.630 -7.503 1.00 92.25 113 VAL A O 1
ATOM 903 N N . PHE A 1 114 ? -5.104 -3.458 -5.871 1.00 87.75 114 PHE A N 1
ATOM 904 C CA . PHE A 1 114 ? -5.631 -4.267 -4.777 1.00 87.75 114 PHE A CA 1
ATOM 905 C C . PHE A 1 114 ? -5.903 -3.413 -3.534 1.00 87.75 114 PHE A C 1
ATOM 907 O O . PHE A 1 114 ? -5.948 -2.184 -3.599 1.00 87.75 114 PHE A O 1
ATOM 914 N N . GLY A 1 115 ? -6.172 -4.075 -2.411 1.00 86.00 115 GLY A N 1
ATOM 915 C CA . GLY A 1 115 ? -6.392 -3.401 -1.139 1.00 86.00 115 GLY A CA 1
ATOM 916 C C . GLY A 1 115 ? -7.702 -2.619 -1.096 1.00 86.00 115 GLY A C 1
ATOM 917 O O . GLY A 1 115 ? -8.711 -3.002 -1.701 1.00 86.00 115 GLY A O 1
ATOM 918 N N . SER A 1 116 ? -7.693 -1.523 -0.336 1.00 85.88 116 SER A N 1
ATOM 919 C CA . SER A 1 116 ? -8.905 -0.770 0.005 1.00 85.88 116 SER A CA 1
ATOM 920 C C . SER A 1 116 ? -9.629 -0.182 -1.218 1.00 85.88 116 SER A C 1
ATOM 922 O O . SER A 1 116 ? -10.856 -0.027 -1.193 1.00 85.88 116 SER A O 1
ATOM 924 N N . TYR A 1 117 ? -8.911 0.046 -2.324 1.00 88.50 117 TYR A N 1
ATOM 925 C CA . TYR A 1 117 ? -9.446 0.594 -3.575 1.00 88.50 117 TYR A CA 1
ATOM 926 C C . TYR A 1 117 ? -10.542 -0.271 -4.222 1.00 88.50 117 TYR A C 1
ATOM 928 O O . TYR A 1 117 ? -11.470 0.277 -4.823 1.00 88.50 117 TYR A O 1
ATOM 936 N N . LEU A 1 118 ? -10.478 -1.602 -4.063 1.00 89.12 118 LEU A N 1
ATOM 937 C CA . LEU A 1 118 ? -11.454 -2.548 -4.634 1.00 89.12 118 LEU A CA 1
ATOM 938 C C . LEU A 1 118 ? -12.828 -2.509 -3.944 1.00 89.12 118 LEU A C 1
ATOM 940 O O . LEU A 1 118 ? -13.797 -3.063 -4.458 1.00 89.12 118 LEU A O 1
ATOM 944 N N . SER A 1 119 ? -12.924 -1.875 -2.775 1.00 87.38 119 SER A N 1
ATOM 945 C CA . SER A 1 119 ? -14.199 -1.662 -2.085 1.00 87.38 119 SER A CA 1
ATOM 946 C C . SER A 1 119 ? -15.014 -0.537 -2.737 1.00 87.38 119 SER A C 1
ATOM 948 O O . SER A 1 119 ? -14.528 0.153 -3.626 1.00 87.38 119 SER A O 1
ATOM 950 N N . SER A 1 120 ? -16.234 -0.284 -2.256 1.00 86.12 120 SER A N 1
ATOM 951 C CA . SER A 1 120 ? -17.039 0.890 -2.633 1.00 86.12 120 SER A CA 1
ATOM 952 C C . SER A 1 120 ? -16.818 2.107 -1.720 1.00 86.12 120 SER A C 1
ATOM 954 O O . SER A 1 120 ? -17.591 3.063 -1.769 1.00 86.12 120 SER A O 1
ATOM 956 N N . ALA A 1 121 ? -15.800 2.090 -0.851 1.00 85.88 121 ALA A N 1
ATOM 957 C CA . ALA A 1 121 ? -15.570 3.166 0.110 1.00 85.88 121 ALA A CA 1
ATOM 958 C C . ALA A 1 121 ? -15.215 4.491 -0.590 1.00 85.88 121 ALA A C 1
ATOM 960 O O . ALA A 1 121 ? -14.426 4.515 -1.538 1.00 85.88 121 ALA A O 1
ATOM 961 N N . ILE A 1 122 ? -15.796 5.596 -0.115 1.00 87.25 122 ILE A N 1
ATOM 962 C CA . ILE A 1 122 ? -15.521 6.956 -0.619 1.00 87.25 122 ILE A CA 1
ATOM 963 C C . ILE A 1 122 ? -14.156 7.456 -0.123 1.00 87.25 122 ILE A C 1
ATOM 965 O O . ILE A 1 122 ? -13.474 8.202 -0.825 1.00 87.25 122 ILE A O 1
ATOM 969 N N . GLN A 1 123 ? -13.763 7.028 1.077 1.00 88.00 123 GLN A N 1
ATOM 970 C CA . GLN A 1 123 ? -12.460 7.296 1.672 1.00 88.00 123 GLN A CA 1
ATOM 971 C C . GLN A 1 123 ? -11.641 6.011 1.663 1.00 88.00 123 GLN A C 1
ATOM 973 O O . GLN A 1 123 ? -12.099 4.979 2.155 1.00 88.00 123 GLN A O 1
ATOM 978 N N . LEU A 1 124 ? -10.451 6.092 1.087 1.00 86.12 124 LEU A N 1
ATOM 979 C CA . LEU A 1 124 ? -9.490 5.005 1.000 1.00 86.12 124 LEU A CA 1
ATOM 980 C C . LEU A 1 124 ? -8.350 5.269 1.970 1.00 86.12 124 LEU A C 1
ATOM 982 O O . LEU A 1 124 ? -7.978 6.415 2.204 1.00 86.12 124 LEU A O 1
ATOM 986 N N . ASN A 1 125 ? -7.784 4.212 2.530 1.00 78.25 125 ASN A N 1
ATOM 987 C CA . ASN A 1 125 ? -6.624 4.352 3.402 1.00 78.25 125 ASN A CA 1
ATOM 988 C C . ASN A 1 125 ? -5.373 4.680 2.573 1.00 78.25 125 ASN A C 1
ATOM 990 O O . ASN A 1 125 ? -4.611 5.586 2.904 1.00 78.25 125 ASN A O 1
ATOM 994 N N . ASP A 1 126 ? -5.231 3.963 1.464 1.00 81.12 126 ASP A N 1
ATOM 995 C CA . ASP A 1 126 ? -4.110 3.934 0.539 1.00 81.12 126 ASP A CA 1
ATOM 996 C C . ASP A 1 126 ? -4.575 3.475 -0.857 1.00 81.12 126 ASP A C 1
ATOM 998 O O . ASP A 1 126 ? -5.699 3.004 -1.052 1.00 81.12 126 ASP A O 1
ATOM 1002 N N . LEU A 1 127 ? -3.702 3.658 -1.851 1.00 87.56 127 LEU A N 1
ATOM 1003 C CA . LEU A 1 127 ? -3.842 3.063 -3.177 1.00 87.56 127 LEU A CA 1
ATOM 1004 C C . LEU A 1 127 ? -2.712 2.050 -3.356 1.00 87.56 127 LEU A C 1
ATOM 1006 O O . LEU A 1 127 ? -1.566 2.440 -3.586 1.00 87.56 127 LEU A O 1
ATOM 1010 N N . ASP A 1 128 ? -3.051 0.767 -3.277 1.00 87.44 128 ASP A N 1
ATOM 1011 C CA . ASP A 1 128 ? -2.090 -0.315 -3.439 1.00 87.44 128 ASP A CA 1
ATOM 1012 C C . ASP A 1 128 ? -2.019 -0.808 -4.888 1.00 87.44 128 ASP A C 1
ATOM 1014 O O . ASP A 1 128 ? -3.040 -1.094 -5.526 1.00 87.44 128 ASP A O 1
ATOM 1018 N N . LEU A 1 129 ? -0.792 -0.923 -5.400 1.00 92.00 129 LEU A N 1
ATOM 1019 C CA . LEU A 1 129 ? -0.498 -1.291 -6.783 1.00 92.00 129 LEU A CA 1
ATOM 1020 C C . LEU A 1 129 ? 0.645 -2.302 -6.843 1.00 92.00 129 LEU A C 1
ATOM 1022 O O . LEU A 1 129 ? 1.630 -2.194 -6.114 1.00 92.00 129 LEU A O 1
ATOM 1026 N N . SER A 1 130 ? 0.538 -3.251 -7.768 1.00 90.12 130 SER A N 1
ATOM 1027 C CA . SER A 1 130 ? 1.638 -4.116 -8.190 1.00 90.12 130 SER A CA 1
ATOM 1028 C C . SER A 1 130 ? 1.870 -3.895 -9.674 1.00 90.12 130 SER A C 1
ATOM 1030 O O . SER A 1 130 ? 0.908 -3.774 -10.433 1.00 90.12 130 SER A O 1
ATOM 1032 N N . ALA A 1 131 ? 3.133 -3.815 -10.079 1.00 92.62 131 ALA A N 1
ATOM 1033 C CA . ALA A 1 131 ? 3.520 -3.688 -11.472 1.00 92.62 131 ALA A CA 1
ATOM 1034 C C . ALA A 1 131 ? 4.496 -4.808 -11.828 1.00 92.62 131 ALA A C 1
ATOM 1036 O O . ALA A 1 131 ? 5.498 -5.012 -11.144 1.00 92.62 131 ALA A O 1
ATOM 1037 N N . GLU A 1 132 ? 4.196 -5.520 -12.904 1.00 92.94 132 GLU A N 1
ATOM 1038 C CA . GLU A 1 132 ? 5.054 -6.567 -13.441 1.00 92.94 132 GLU A CA 1
ATOM 1039 C C . GLU A 1 132 ? 6.029 -5.969 -14.455 1.00 92.94 132 GLU A C 1
ATOM 1041 O O . GLU A 1 132 ? 5.613 -5.294 -15.401 1.00 92.94 132 GLU A O 1
ATOM 1046 N N . LEU A 1 133 ? 7.322 -6.243 -14.282 1.00 91.31 133 LEU A N 1
ATOM 1047 C CA . LEU A 1 133 ? 8.365 -5.850 -15.225 1.00 91.31 133 LEU A CA 1
ATOM 1048 C C . LEU A 1 133 ? 8.705 -7.016 -16.152 1.00 91.31 133 LEU A C 1
ATOM 1050 O O . LEU A 1 133 ? 9.005 -8.116 -15.699 1.00 91.31 133 LEU A O 1
ATOM 1054 N N . ILE A 1 134 ? 8.703 -6.748 -17.455 1.00 88.94 134 ILE A N 1
ATOM 1055 C CA . ILE A 1 134 ? 9.040 -7.709 -18.507 1.00 88.94 134 ILE A CA 1
ATOM 1056 C C . ILE A 1 134 ? 10.238 -7.169 -19.288 1.00 88.94 134 ILE A C 1
ATOM 1058 O O . ILE A 1 134 ? 10.226 -6.017 -19.730 1.00 88.94 134 ILE A O 1
ATOM 1062 N N . GLY A 1 135 ? 11.270 -7.994 -19.473 1.00 86.38 135 GLY A N 1
ATOM 1063 C CA . GLY A 1 135 ? 12.429 -7.644 -20.298 1.00 86.38 135 GLY A CA 1
ATOM 1064 C C . GLY A 1 135 ? 12.025 -7.429 -21.758 1.00 86.38 135 GLY A C 1
ATOM 1065 O O . GLY A 1 135 ? 11.210 -8.179 -22.299 1.00 86.38 135 GLY A O 1
ATOM 1066 N N . LYS A 1 136 ? 12.561 -6.389 -22.408 1.00 84.88 136 LYS A N 1
ATOM 1067 C CA . LYS A 1 136 ? 12.241 -6.124 -23.823 1.00 84.88 136 LYS A CA 1
ATOM 1068 C C . LYS A 1 136 ? 13.037 -7.002 -24.794 1.00 84.88 136 LYS A C 1
ATOM 1070 O O . LYS A 1 136 ? 12.545 -7.254 -25.891 1.00 84.88 136 LYS A O 1
ATOM 1075 N N . TRP A 1 137 ? 14.210 -7.482 -24.386 1.00 80.69 137 TRP A N 1
ATOM 1076 C CA . TRP A 1 137 ? 15.087 -8.337 -25.190 1.00 80.69 137 TRP A CA 1
ATOM 1077 C C . TRP A 1 137 ? 15.141 -9.751 -24.626 1.00 80.69 137 TRP A C 1
ATOM 1079 O O . TRP A 1 137 ? 15.101 -9.945 -23.412 1.00 80.69 137 TRP A O 1
ATOM 1089 N N . THR A 1 138 ? 15.228 -10.727 -25.526 1.00 72.25 138 THR A N 1
ATOM 1090 C CA . THR A 1 138 ? 15.316 -12.156 -25.198 1.00 72.25 138 THR A CA 1
ATOM 1091 C C . THR A 1 138 ? 16.724 -12.721 -25.380 1.00 72.25 138 THR A C 1
ATOM 1093 O O . THR A 1 138 ? 16.968 -13.845 -24.960 1.00 72.25 138 THR A O 1
ATOM 1096 N N . ASP A 1 139 ? 17.634 -11.978 -26.017 1.00 80.31 139 ASP A N 1
ATOM 1097 C CA . ASP A 1 139 ? 19.045 -12.338 -26.149 1.00 80.31 139 ASP A CA 1
ATOM 1098 C C . ASP A 1 139 ? 19.922 -11.574 -25.142 1.00 80.31 139 ASP A C 1
ATOM 1100 O O . ASP A 1 139 ? 19.734 -10.378 -24.895 1.00 80.31 139 ASP A O 1
ATOM 1104 N N . ASP A 1 140 ? 20.909 -12.275 -24.581 1.00 73.12 140 ASP A N 1
ATOM 1105 C CA . ASP A 1 140 ? 21.747 -11.774 -23.485 1.00 73.12 140 ASP A CA 1
ATOM 1106 C C . ASP A 1 140 ? 22.563 -10.531 -23.862 1.00 73.12 140 ASP A C 1
ATOM 1108 O O . ASP A 1 140 ? 22.798 -9.665 -23.014 1.00 73.12 140 ASP A O 1
ATOM 1112 N N . ALA A 1 141 ? 22.990 -10.426 -25.124 1.00 77.19 141 ALA A N 1
ATOM 1113 C CA . ALA A 1 141 ? 23.827 -9.330 -25.600 1.00 77.19 141 ALA A CA 1
ATOM 1114 C C . ALA A 1 141 ? 23.046 -8.010 -25.674 1.00 77.19 141 ALA A C 1
ATOM 1116 O O . ALA A 1 141 ? 23.500 -6.991 -25.145 1.00 77.19 141 ALA A O 1
ATOM 1117 N N . SER A 1 142 ? 21.854 -8.030 -26.276 1.00 73.31 142 SER A N 1
ATOM 1118 C CA . SER A 1 142 ? 20.996 -6.846 -26.375 1.00 73.31 142 SER A CA 1
ATOM 1119 C C . SER A 1 142 ? 20.444 -6.435 -25.011 1.00 73.31 142 SER A C 1
ATOM 1121 O O . SER A 1 142 ? 20.384 -5.245 -24.702 1.00 73.31 142 SER A O 1
ATOM 1123 N N . TYR A 1 143 ? 20.131 -7.411 -24.153 1.00 73.38 143 TYR A N 1
ATOM 1124 C CA . TYR A 1 143 ? 19.729 -7.158 -22.773 1.00 73.38 143 TYR A CA 1
ATOM 1125 C C . TYR A 1 143 ? 20.842 -6.471 -21.961 1.00 73.38 143 TYR A C 1
ATOM 1127 O O . TYR A 1 143 ? 20.598 -5.435 -21.342 1.00 73.38 143 TYR A O 1
ATOM 1135 N N . HIS A 1 144 ? 22.084 -6.972 -22.016 1.00 74.06 144 HIS A N 1
ATOM 1136 C CA . HIS A 1 144 ? 23.219 -6.340 -21.327 1.00 74.06 144 HIS A CA 1
ATOM 1137 C C . HIS A 1 144 ? 23.480 -4.911 -21.814 1.00 74.06 144 HIS A C 1
ATOM 1139 O O . HIS A 1 144 ? 23.743 -4.022 -21.001 1.00 74.06 144 HIS A O 1
ATOM 1145 N N . ALA A 1 145 ? 23.395 -4.673 -23.125 1.00 76.75 145 ALA A N 1
ATOM 1146 C CA . ALA A 1 145 ? 23.568 -3.341 -23.695 1.00 76.75 145 ALA A CA 1
ATOM 1147 C C . ALA A 1 145 ? 22.490 -2.359 -23.197 1.00 76.75 145 ALA A C 1
ATOM 1149 O O . ALA A 1 145 ? 22.815 -1.235 -22.805 1.00 76.75 145 ALA A O 1
ATOM 1150 N N . ALA A 1 146 ? 21.228 -2.794 -23.142 1.00 73.12 146 ALA A N 1
ATOM 1151 C CA . ALA A 1 146 ? 20.121 -1.986 -22.636 1.00 73.12 146 ALA A CA 1
ATOM 1152 C C . ALA A 1 146 ? 20.225 -1.718 -21.123 1.00 73.12 146 ALA A C 1
ATOM 1154 O O . ALA A 1 146 ? 20.037 -0.581 -20.685 1.00 73.12 146 ALA A O 1
ATOM 1155 N N . CYS A 1 147 ? 20.592 -2.726 -20.322 1.00 73.62 147 CYS A N 1
ATOM 1156 C CA . CYS A 1 147 ? 20.836 -2.562 -18.886 1.00 73.62 147 CYS A CA 1
ATOM 1157 C C . CYS A 1 147 ? 21.970 -1.571 -18.616 1.00 73.62 147 CYS A C 1
ATOM 1159 O O . CYS A 1 147 ? 21.812 -0.687 -17.777 1.00 73.62 147 CYS A O 1
ATOM 1161 N N . LYS A 1 148 ? 23.076 -1.655 -19.366 1.00 77.44 148 LYS A N 1
ATOM 1162 C CA . LYS A 1 148 ? 24.190 -0.706 -19.250 1.00 77.44 148 LYS A CA 1
ATOM 1163 C C . LYS A 1 148 ? 23.730 0.734 -19.505 1.00 77.44 148 LYS A C 1
ATOM 1165 O O . LYS A 1 148 ? 24.028 1.618 -18.705 1.00 77.44 148 LYS A O 1
ATOM 1170 N N . GLY A 1 149 ? 22.943 0.958 -20.560 1.00 73.81 149 GLY A N 1
ATOM 1171 C CA . GLY A 1 149 ? 22.370 2.275 -20.855 1.00 73.81 149 GLY A CA 1
ATOM 1172 C C . GLY A 1 149 ? 21.421 2.788 -19.762 1.00 73.81 149 GLY A C 1
ATOM 1173 O O . GLY A 1 149 ? 21.447 3.974 -19.428 1.00 73.81 149 GLY A O 1
ATOM 1174 N N . SER A 1 150 ? 20.609 1.909 -19.160 1.00 71.56 150 SER A N 1
ATOM 1175 C CA . SER A 1 150 ? 19.769 2.254 -18.001 1.00 71.56 150 SER A CA 1
ATOM 1176 C C . SER A 1 150 ? 20.594 2.647 -16.778 1.00 71.56 150 SER A C 1
ATOM 1178 O O . SER A 1 150 ? 20.338 3.713 -16.213 1.00 71.56 150 SER A O 1
ATOM 1180 N N 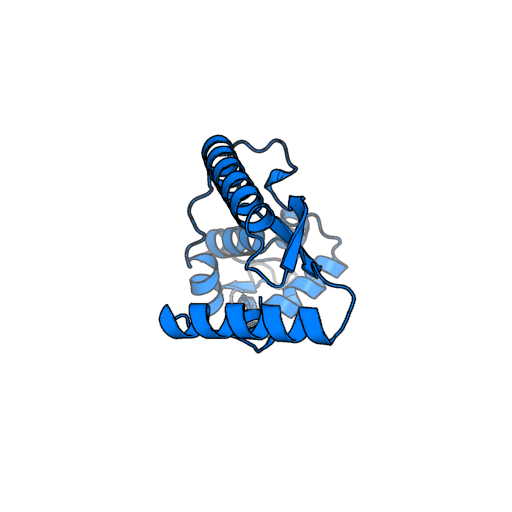. MET A 1 151 ? 21.615 1.864 -16.423 1.00 70.00 151 MET A N 1
ATOM 1181 C CA . MET A 1 151 ? 22.504 2.154 -15.293 1.00 70.00 151 MET A CA 1
ATOM 1182 C C . MET A 1 151 ? 23.209 3.505 -15.471 1.00 70.00 151 MET A C 1
ATOM 1184 O O . MET A 1 151 ? 23.184 4.336 -14.568 1.00 70.00 151 MET A O 1
ATOM 1188 N N . GLU A 1 152 ? 23.802 3.766 -16.640 1.00 76.94 152 GLU A N 1
ATOM 1189 C CA . GLU A 1 152 ? 24.541 5.008 -16.916 1.00 76.94 152 GLU A CA 1
ATOM 1190 C C . GLU A 1 152 ? 23.664 6.258 -16.727 1.00 76.94 152 GLU A C 1
ATOM 1192 O O . GLU A 1 152 ? 24.086 7.232 -16.097 1.00 76.94 152 GLU A O 1
ATOM 1197 N N . ARG A 1 153 ? 22.406 6.222 -17.189 1.00 71.19 153 ARG A N 1
ATOM 1198 C CA . ARG A 1 153 ? 21.437 7.309 -16.95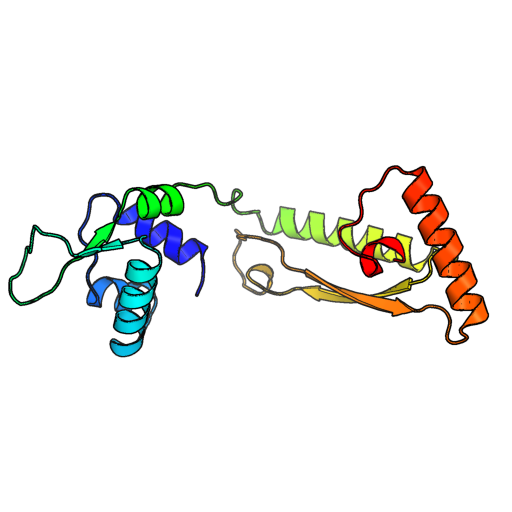9 1.00 71.19 153 ARG A CA 1
ATOM 1199 C C . ARG A 1 153 ? 21.065 7.447 -15.490 1.00 71.19 153 ARG A C 1
ATOM 1201 O O . ARG A 1 153 ? 20.941 8.562 -14.978 1.00 71.19 153 ARG A O 1
ATOM 1208 N N . ALA A 1 154 ? 20.850 6.324 -14.820 1.00 69.94 154 ALA A N 1
ATOM 1209 C CA . ALA A 1 154 ? 20.410 6.309 -13.441 1.00 69.94 154 ALA A CA 1
ATOM 1210 C C . ALA A 1 154 ? 21.520 6.864 -12.514 1.00 69.94 154 ALA A C 1
ATOM 1212 O O . ALA A 1 154 ? 21.240 7.728 -11.675 1.00 69.94 154 ALA A O 1
ATOM 1213 N N . HIS A 1 155 ? 22.786 6.520 -12.780 1.00 70.75 155 HIS A N 1
ATOM 1214 C CA . HIS A 1 155 ? 23.978 7.117 -12.162 1.00 70.75 155 HIS A CA 1
ATOM 1215 C C . HIS A 1 155 ? 24.130 8.613 -12.482 1.00 70.75 155 HIS A C 1
ATOM 1217 O O . HIS A 1 155 ? 24.361 9.416 -11.575 1.00 70.75 155 HIS A O 1
ATOM 1223 N N . ALA A 1 156 ? 23.907 9.028 -13.735 1.00 74.75 156 ALA A N 1
ATOM 1224 C CA . ALA A 1 156 ? 23.936 10.444 -14.125 1.00 74.75 156 ALA A CA 1
ATOM 1225 C C . ALA A 1 156 ? 22.857 11.287 -13.414 1.00 74.75 156 ALA A C 1
ATOM 1227 O O . ALA A 1 156 ? 23.062 12.472 -13.149 1.00 74.75 156 ALA A O 1
ATOM 1228 N N . SER A 1 157 ? 21.727 10.674 -13.050 1.00 71.12 157 SER A N 1
ATOM 1229 C CA . SER A 1 157 ? 20.630 11.329 -12.324 1.00 71.12 157 SER A CA 1
ATOM 1230 C C . SER A 1 157 ? 20.831 11.430 -10.799 1.00 71.12 157 SER A C 1
ATOM 1232 O O . SER A 1 157 ? 19.956 11.953 -10.110 1.00 71.12 157 SER A O 1
ATOM 1234 N N . ARG A 1 158 ? 21.968 10.952 -10.255 1.00 68.81 158 ARG A N 1
ATOM 1235 C CA . ARG A 1 158 ? 22.244 10.808 -8.803 1.00 68.81 158 ARG A CA 1
ATOM 1236 C C . ARG A 1 158 ? 21.167 10.024 -8.036 1.00 68.81 158 ARG A C 1
ATOM 1238 O O . ARG A 1 158 ? 20.955 10.253 -6.843 1.00 68.81 158 ARG A O 1
ATOM 1245 N N . ARG A 1 159 ? 20.471 9.104 -8.703 1.00 67.94 159 ARG A N 1
ATOM 1246 C CA . ARG A 1 159 ? 19.466 8.252 -8.061 1.00 67.94 159 ARG A CA 1
ATOM 1247 C C . ARG A 1 159 ? 20.171 7.272 -7.116 1.00 67.94 159 ARG A C 1
ATOM 1249 O O . ARG A 1 159 ? 21.184 6.686 -7.475 1.00 67.94 159 ARG A O 1
ATOM 1256 N N . GLN A 1 160 ? 19.649 7.115 -5.900 1.00 62.84 160 GLN A N 1
ATOM 1257 C CA . GLN A 1 160 ? 20.093 6.067 -4.977 1.00 62.84 160 GLN A CA 1
ATOM 1258 C C . GLN A 1 160 ? 19.268 4.799 -5.216 1.00 62.84 160 GLN A C 1
ATOM 1260 O O . GLN A 1 160 ? 18.036 4.865 -5.253 1.00 62.84 160 GLN A O 1
ATOM 1265 N N . PHE A 1 161 ? 19.940 3.658 -5.364 1.00 64.06 161 PHE A N 1
ATOM 1266 C CA . PHE A 1 161 ? 19.312 2.350 -5.577 1.00 64.06 161 PHE A CA 1
ATOM 1267 C C . PHE A 1 161 ? 19.308 1.548 -4.280 1.00 64.06 161 PHE A C 1
ATOM 1269 O O . PHE A 1 161 ? 20.257 1.626 -3.499 1.00 64.06 161 PHE A O 1
ATOM 1276 N N . ARG A 1 162 ? 18.241 0.778 -4.035 1.00 57.19 162 ARG A N 1
ATOM 1277 C CA . ARG A 1 162 ? 18.158 -0.088 -2.848 1.00 57.19 162 ARG A CA 1
ATOM 1278 C C . ARG A 1 162 ? 18.756 -1.471 -3.103 1.00 57.19 162 ARG A C 1
ATOM 1280 O O . ARG A 1 162 ? 19.155 -2.130 -2.149 1.00 57.19 162 ARG A O 1
ATOM 1287 N N . ASN A 1 163 ? 18.802 -1.916 -4.358 1.00 56.88 163 ASN A N 1
ATOM 1288 C CA . ASN A 1 163 ? 19.379 -3.192 -4.777 1.00 56.88 163 ASN A CA 1
ATOM 1289 C C . ASN A 1 163 ? 19.763 -3.161 -6.273 1.00 56.88 163 ASN A C 1
ATOM 1291 O O . ASN A 1 163 ? 19.452 -2.205 -6.979 1.00 56.88 163 ASN A O 1
ATOM 1295 N N . VAL A 1 164 ? 20.427 -4.218 -6.752 1.00 51.75 164 VAL A N 1
ATOM 1296 C CA . VAL A 1 164 ? 20.895 -4.331 -8.147 1.00 51.75 164 VAL A CA 1
ATOM 1297 C C . VAL A 1 164 ? 19.730 -4.369 -9.139 1.00 51.75 164 VAL A C 1
ATOM 1299 O O . VAL A 1 164 ? 19.840 -3.801 -10.215 1.00 51.75 164 VAL A O 1
ATOM 1302 N N . VAL A 1 165 ? 18.591 -4.980 -8.791 1.00 59.31 165 VAL A N 1
ATOM 1303 C CA . VAL A 1 165 ? 17.412 -4.987 -9.676 1.00 59.31 165 VAL A CA 1
ATOM 1304 C C . VAL A 1 165 ? 16.921 -3.556 -9.906 1.00 59.31 165 VAL A C 1
ATOM 1306 O O . VAL A 1 165 ? 16.709 -3.175 -11.052 1.00 59.31 165 VAL A O 1
ATOM 1309 N N . ASP A 1 166 ? 16.842 -2.741 -8.850 1.00 61.06 166 ASP A N 1
ATOM 1310 C CA . ASP A 1 166 ? 16.509 -1.312 -8.931 1.00 61.06 166 ASP A CA 1
ATOM 1311 C C . ASP A 1 166 ? 17.540 -0.501 -9.736 1.00 61.06 166 ASP A C 1
ATOM 1313 O O . ASP A 1 166 ? 17.199 0.550 -10.274 1.00 61.06 166 ASP A O 1
ATOM 1317 N N . GLU A 1 167 ? 18.801 -0.942 -9.773 1.00 61.50 167 GLU A N 1
ATOM 1318 C CA . GLU A 1 167 ? 19.889 -0.286 -10.511 1.00 61.50 167 GLU A CA 1
ATOM 1319 C C . GLU A 1 167 ? 19.824 -0.565 -12.020 1.00 61.50 167 GLU A C 1
ATOM 1321 O O . GLU A 1 167 ? 20.188 0.292 -12.828 1.00 61.50 167 GLU A O 1
ATOM 1326 N N . ILE A 1 168 ? 19.342 -1.749 -12.408 1.00 58.53 168 ILE A N 1
ATOM 1327 C CA . ILE A 1 168 ? 19.296 -2.196 -13.809 1.00 58.53 168 ILE A CA 1
ATOM 1328 C C . ILE A 1 168 ? 17.929 -2.013 -14.480 1.00 58.53 168 ILE A C 1
ATOM 1330 O O . ILE A 1 168 ? 17.819 -2.264 -15.685 1.00 58.53 168 ILE A O 1
ATOM 1334 N N . SER A 1 169 ? 16.907 -1.591 -13.723 1.00 55.78 169 SER A N 1
ATOM 1335 C CA . SER A 1 169 ? 15.542 -1.315 -14.204 1.00 55.78 169 SER A CA 1
ATOM 1336 C C . SER A 1 169 ? 15.256 0.172 -14.427 1.00 55.78 169 SER A C 1
ATOM 1338 O O . SER A 1 169 ? 14.739 0.470 -15.530 1.00 55.78 169 SER A O 1
#

Radius of gyration: 23.7 Å; chains: 1; bounding box: 42×30×66 Å

Sequence (169 aa):
MDSLKLREYLRKHGDRHIGTDSLAETFV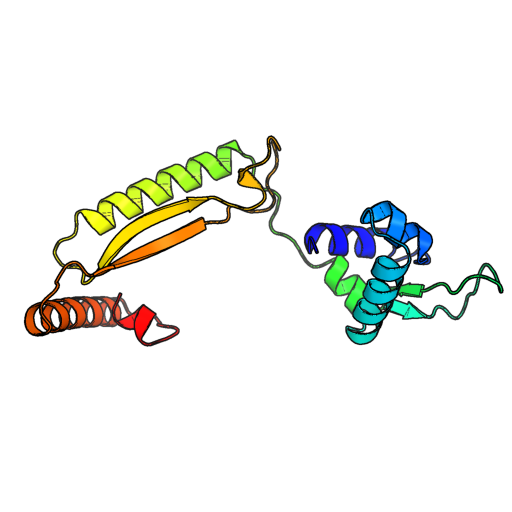LSRRKAEGLIEELVNLELIRRSDAQLNKAKVCYETTIQGNAFGMANAGKPVSRESAEKVLREFLNRVRTVNERDDLAYRIGSVIVFGSYLSSAIQLNDLDLSAELIGKWTDDASYHAACKGSMERAHASRRQFRNVVDEIS

Foldseek 3Di:
DPLLLLLQVLQVQQPHWDFLVVQCVSVVHDSVVSVVVVVVCVVVQQKDFDPPPPDPVTTIIHGDPVVNCSSPPDQPFFDFLVRLVVVVVVVVVVLVVQQPDPLAQWHFPDKDWDDQNPDPDRTHSDTDIDTDIDGPDPDPVVSVVSQVSQLVVCVVVVHDAPDVVSNSD

pLDDT: mean 82.86, std 10.96, range [51.75, 96.62]